Protein AF-A0A6B3I9C3-F1 (afdb_monomer_lite)

Structure (mmCIF, N/CA/C/O backbone):
data_AF-A0A6B3I9C3-F1
#
_entry.id   AF-A0A6B3I9C3-F1
#
loop_
_atom_site.group_PDB
_atom_site.id
_atom_site.type_symbol
_atom_site.label_atom_id
_atom_site.label_alt_id
_atom_site.label_comp_id
_atom_site.label_asym_id
_atom_site.label_entity_id
_atom_site.label_seq_id
_atom_site.pdbx_PDB_ins_code
_atom_site.Cartn_x
_atom_site.Cartn_y
_atom_site.Cartn_z
_atom_site.occupancy
_atom_site.B_iso_or_equiv
_atom_site.auth_seq_id
_atom_site.auth_comp_id
_atom_site.auth_asym_id
_atom_site.auth_atom_id
_atom_site.pdbx_PDB_model_num
ATOM 1 N N . ASN A 1 1 ? 8.049 5.794 12.970 1.00 85.12 1 ASN A N 1
ATOM 2 C CA . ASN A 1 1 ? 8.081 4.695 11.976 1.00 85.12 1 ASN A CA 1
ATOM 3 C C . ASN A 1 1 ? 6.652 4.462 11.452 1.00 85.12 1 ASN A C 1
ATOM 5 O O . ASN A 1 1 ? 5.712 4.834 12.143 1.00 85.12 1 ASN A O 1
ATOM 9 N N . THR A 1 2 ? 6.444 3.899 10.254 1.00 91.44 2 THR A N 1
ATOM 10 C CA . THR A 1 2 ? 5.104 3.587 9.699 1.00 91.44 2 THR A CA 1
ATOM 11 C C . THR A 1 2 ? 4.312 2.639 10.605 1.00 91.44 2 THR A C 1
ATOM 13 O O . THR A 1 2 ? 3.107 2.822 10.765 1.00 91.44 2 THR A O 1
ATOM 16 N N . ALA A 1 3 ? 4.985 1.676 11.244 1.00 93.31 3 ALA A N 1
ATOM 17 C CA . ALA A 1 3 ? 4.359 0.763 12.203 1.00 93.31 3 ALA A CA 1
ATOM 18 C C . ALA A 1 3 ? 3.728 1.509 13.395 1.00 93.31 3 ALA A C 1
ATOM 20 O O . ALA A 1 3 ? 2.576 1.246 13.736 1.00 93.31 3 ALA A O 1
ATOM 21 N N . ASP A 1 4 ? 4.430 2.499 13.957 1.00 95.75 4 ASP A N 1
ATOM 22 C CA . ASP A 1 4 ? 3.929 3.307 15.081 1.00 95.75 4 ASP A CA 1
ATOM 23 C C . ASP A 1 4 ? 2.661 4.077 14.694 1.00 95.75 4 ASP A C 1
ATOM 25 O O . ASP A 1 4 ? 1.705 4.149 15.463 1.00 95.75 4 ASP A O 1
ATOM 29 N N . LEU A 1 5 ? 2.626 4.624 13.473 1.00 95.62 5 LEU A N 1
ATOM 30 C CA . LEU A 1 5 ? 1.455 5.334 12.960 1.00 95.62 5 LEU A CA 1
ATOM 31 C C . LEU A 1 5 ? 0.278 4.379 12.732 1.00 95.62 5 LEU A C 1
ATOM 33 O O . LEU A 1 5 ? -0.851 4.717 13.073 1.00 95.62 5 LEU A O 1
ATOM 37 N N . ILE A 1 6 ? 0.517 3.171 12.214 1.00 95.69 6 ILE A N 1
ATOM 38 C CA . ILE A 1 6 ? -0.534 2.151 12.081 1.00 95.69 6 ILE A CA 1
ATOM 39 C C . ILE A 1 6 ? -1.109 1.786 13.455 1.00 95.69 6 ILE A C 1
ATOM 41 O O . ILE A 1 6 ? -2.331 1.772 13.617 1.00 95.69 6 ILE A O 1
ATOM 45 N N . ALA A 1 7 ? -0.247 1.547 14.447 1.00 95.94 7 ALA A N 1
ATOM 46 C CA . ALA A 1 7 ? -0.660 1.227 15.809 1.00 95.94 7 ALA A CA 1
ATOM 47 C C . ALA A 1 7 ? -1.438 2.380 16.466 1.00 95.94 7 ALA A C 1
ATOM 49 O O . ALA A 1 7 ? -2.468 2.149 17.098 1.00 95.94 7 ALA A O 1
ATOM 50 N N . ALA A 1 8 ? -1.008 3.628 16.268 1.00 96.88 8 ALA A N 1
ATOM 51 C CA . ALA A 1 8 ? -1.712 4.798 16.784 1.00 96.88 8 ALA A CA 1
ATOM 52 C C . ALA A 1 8 ? -3.112 4.946 16.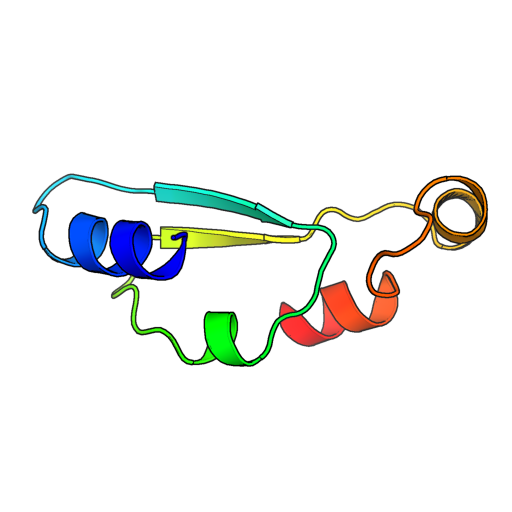160 1.00 96.88 8 ALA A C 1
ATOM 54 O O . ALA A 1 8 ? -4.103 5.087 16.876 1.00 96.88 8 ALA A O 1
ATOM 55 N N . PHE A 1 9 ? -3.226 4.858 14.830 1.00 97.38 9 PHE A N 1
ATOM 56 C CA . PHE A 1 9 ? -4.510 5.009 14.132 1.00 97.38 9 PHE A CA 1
ATOM 57 C C . PHE A 1 9 ? -5.489 3.864 14.412 1.00 97.38 9 PHE A C 1
ATOM 59 O O . PHE A 1 9 ? -6.700 4.075 14.335 1.00 97.38 9 PHE A O 1
ATOM 66 N N . ARG A 1 10 ? -4.995 2.677 14.789 1.00 96.12 10 ARG A N 1
ATOM 67 C CA . ARG A 1 10 ? -5.828 1.578 15.297 1.00 96.12 10 ARG A CA 1
ATOM 68 C C . ARG A 1 10 ? -6.629 1.991 16.540 1.00 96.12 10 ARG A C 1
ATOM 70 O O . ARG A 1 10 ? -7.799 1.634 16.643 1.00 96.12 10 ARG A O 1
ATOM 77 N N . GLY A 1 11 ? -6.015 2.736 17.463 1.00 96.31 11 GLY A N 1
ATOM 78 C CA . GLY A 1 11 ? -6.616 3.116 18.750 1.00 96.31 11 GLY A CA 1
ATOM 79 C C . GLY A 1 11 ? -7.502 4.366 18.719 1.00 96.31 11 GLY A C 1
ATOM 80 O O . GLY A 1 11 ? -8.211 4.636 19.686 1.00 96.31 11 GLY A O 1
ATOM 81 N N . LEU A 1 12 ? -7.485 5.136 17.629 1.00 96.50 12 LEU A N 1
ATOM 82 C CA . LEU A 1 12 ? -8.230 6.391 17.519 1.00 96.50 12 LEU A CA 1
ATOM 83 C C . LEU A 1 12 ? -9.629 6.144 16.906 1.00 96.50 12 LEU A C 1
ATOM 85 O O . LEU A 1 12 ? -9.720 5.766 15.733 1.00 96.50 12 LEU A O 1
ATOM 89 N N . PRO A 1 13 ? -10.738 6.386 17.643 1.00 91.81 13 PRO A N 1
ATOM 90 C CA . PRO A 1 13 ? -12.075 5.883 17.288 1.00 91.81 13 PRO A CA 1
ATOM 91 C C . PRO A 1 13 ? -12.588 6.282 15.899 1.00 91.81 13 PRO A C 1
ATOM 93 O O . PRO A 1 13 ? -13.311 5.522 15.249 1.00 91.81 13 PRO A O 1
ATOM 96 N N . THR A 1 14 ? -12.204 7.461 15.416 1.00 95.25 14 THR A N 1
ATOM 97 C CA . THR A 1 14 ? -12.661 8.031 14.139 1.00 95.25 14 THR A CA 1
ATOM 98 C C . THR A 1 14 ? -11.536 8.222 13.125 1.00 95.25 14 THR A C 1
ATOM 100 O O . THR A 1 14 ? -11.814 8.533 11.969 1.00 95.25 14 THR A O 1
ATOM 103 N N . ALA A 1 15 ? -10.276 7.996 13.508 1.00 97.31 15 ALA A N 1
ATOM 104 C CA . ALA A 1 15 ? -9.152 8.238 12.615 1.00 97.31 15 ALA A CA 1
ATOM 105 C C . ALA A 1 15 ? -9.043 7.150 11.538 1.00 97.31 15 ALA A C 1
ATOM 107 O O . ALA A 1 15 ? -9.392 5.980 11.752 1.00 97.31 15 ALA A O 1
ATOM 108 N N . LYS A 1 16 ? -8.535 7.560 10.373 1.00 97.69 16 LYS A N 1
ATOM 109 C CA . LYS A 1 16 ? -8.161 6.692 9.256 1.00 97.69 16 LYS A CA 1
ATOM 110 C C . LYS A 1 16 ? -6.848 7.180 8.660 1.00 97.69 16 LYS A C 1
ATOM 112 O O . LYS A 1 16 ? -6.665 8.380 8.478 1.00 97.69 16 LYS A O 1
ATOM 117 N N . ALA A 1 17 ? -5.962 6.249 8.337 1.00 96.69 17 ALA A N 1
ATOM 118 C CA . ALA A 1 17 ? -4.706 6.527 7.658 1.00 96.69 17 ALA A CA 1
ATOM 119 C C . ALA A 1 17 ? -4.691 5.891 6.269 1.00 96.69 17 ALA A C 1
ATOM 121 O O . ALA A 1 17 ? -5.341 4.877 6.001 1.00 96.69 17 ALA A O 1
ATOM 122 N N . SER A 1 18 ? -3.891 6.465 5.379 1.00 96.38 18 SER A N 1
ATOM 123 C CA . SER A 1 18 ? -3.484 5.782 4.159 1.00 96.38 18 SER A CA 1
ATOM 124 C C . SER A 1 18 ? -2.082 6.204 3.757 1.00 96.38 18 SER A C 1
ATOM 126 O O . SER A 1 18 ? -1.673 7.332 4.021 1.00 96.38 18 SER A O 1
ATOM 128 N N . PHE A 1 19 ? -1.362 5.310 3.090 1.00 95.25 19 PHE A N 1
ATOM 129 C CA . PHE A 1 19 ? -0.100 5.637 2.433 1.00 95.25 19 PHE A CA 1
ATOM 130 C C . PHE A 1 19 ? 0.030 4.861 1.123 1.00 95.25 19 PHE A C 1
ATOM 132 O O . PHE A 1 19 ? -0.808 4.016 0.801 1.00 95.25 19 PHE A O 1
ATOM 139 N N . ALA A 1 20 ? 1.043 5.205 0.333 1.00 96.06 20 ALA A N 1
ATOM 140 C CA . ALA A 1 20 ? 1.408 4.481 -0.875 1.00 96.06 20 ALA A CA 1
ATOM 141 C C . ALA A 1 20 ? 2.909 4.181 -0.862 1.00 96.06 20 ALA A C 1
ATOM 143 O O . ALA A 1 20 ? 3.691 4.996 -0.374 1.00 96.06 20 ALA A O 1
ATOM 144 N N . THR A 1 21 ? 3.307 3.025 -1.385 1.00 95.44 21 THR A N 1
ATOM 145 C CA . THR A 1 21 ? 4.711 2.604 -1.458 1.00 95.44 21 THR A CA 1
ATOM 146 C C . THR A 1 21 ? 5.035 1.958 -2.804 1.00 95.44 21 THR A C 1
ATOM 148 O O . THR A 1 21 ? 4.160 1.418 -3.482 1.00 95.44 21 THR A O 1
ATOM 151 N N . LYS A 1 22 ? 6.311 2.013 -3.192 1.00 96.88 22 LYS A N 1
ATOM 152 C CA . LYS A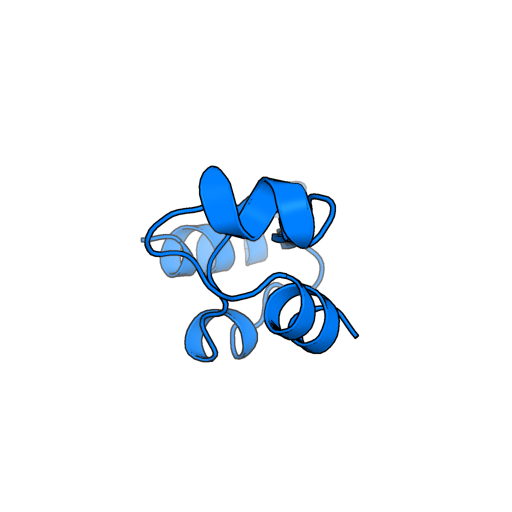 1 22 ? 6.879 1.239 -4.309 1.00 96.88 22 LYS A CA 1
ATOM 153 C C . LYS A 1 22 ? 7.646 -0.004 -3.830 1.00 96.88 22 LYS A C 1
ATOM 155 O O . LYS A 1 22 ? 8.190 -0.736 -4.648 1.00 96.88 22 LYS A O 1
ATOM 160 N N . PHE A 1 23 ? 7.702 -0.231 -2.519 1.00 95.31 23 PHE A N 1
ATOM 161 C CA . PHE A 1 23 ? 8.405 -1.345 -1.890 1.00 95.31 23 PHE A CA 1
ATOM 162 C C . PHE A 1 23 ? 7.428 -2.345 -1.290 1.00 95.31 23 PHE A C 1
ATOM 164 O O . PHE A 1 23 ? 6.525 -1.955 -0.547 1.00 95.31 23 PHE A O 1
ATOM 171 N N . VAL A 1 24 ? 7.666 -3.623 -1.564 1.00 94.88 24 VAL A N 1
ATOM 172 C CA . VAL A 1 24 ? 7.061 -4.740 -0.843 1.00 94.88 24 VAL A CA 1
ATOM 173 C C . VAL A 1 24 ? 7.882 -4.977 0.419 1.00 9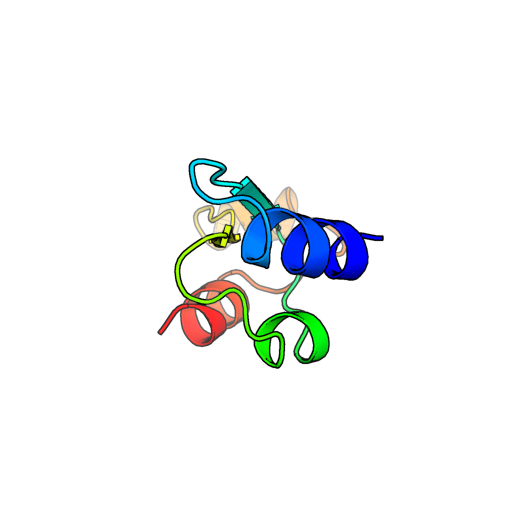4.88 24 VAL A C 1
ATOM 175 O O . VAL A 1 24 ? 9.076 -5.254 0.351 1.00 94.88 24 VAL A O 1
ATOM 178 N N . ASN A 1 25 ? 7.243 -4.828 1.576 1.00 91.06 25 ASN A N 1
ATOM 179 C CA . ASN A 1 25 ? 7.844 -5.100 2.876 1.00 91.06 25 ASN A CA 1
ATOM 180 C C . ASN A 1 25 ? 6.961 -6.121 3.614 1.00 91.06 25 ASN A C 1
ATOM 182 O O . ASN A 1 25 ? 5.884 -5.732 4.075 1.00 91.06 25 ASN A O 1
ATOM 186 N N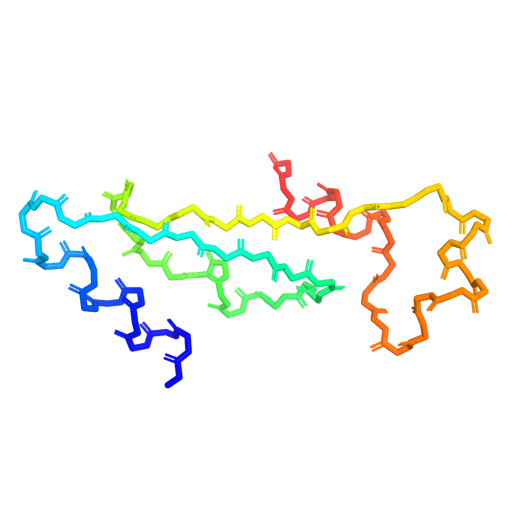 . PRO A 1 26 ? 7.390 -7.391 3.730 1.00 86.62 26 PRO A N 1
ATOM 187 C CA . PRO A 1 26 ? 6.636 -8.430 4.431 1.00 86.62 26 PRO A CA 1
ATOM 188 C C . PRO A 1 26 ? 6.272 -8.061 5.875 1.00 86.62 26 PRO A C 1
ATOM 190 O O . PRO A 1 26 ? 5.159 -8.345 6.308 1.00 86.62 26 PRO A O 1
ATOM 193 N N . ASP A 1 27 ? 7.143 -7.343 6.589 1.00 89.44 27 ASP A N 1
ATOM 194 C CA . ASP A 1 27 ? 6.888 -6.940 7.977 1.00 89.44 27 ASP A CA 1
ATOM 195 C C . ASP A 1 27 ? 5.722 -5.947 8.075 1.00 89.44 27 ASP A C 1
ATOM 197 O O . ASP A 1 27 ? 4.941 -5.994 9.024 1.00 89.44 27 ASP A O 1
ATOM 201 N N . LEU A 1 28 ? 5.552 -5.067 7.075 1.00 85.38 28 LEU A N 1
ATOM 202 C CA . LEU A 1 28 ? 4.388 -4.172 7.010 1.00 85.38 28 LEU A CA 1
ATOM 203 C C . LEU A 1 28 ? 3.085 -4.946 6.781 1.00 85.38 28 LEU A C 1
ATOM 205 O O . LEU A 1 28 ? 2.037 -4.493 7.240 1.00 85.38 28 LEU A O 1
ATOM 209 N N . LEU A 1 29 ? 3.140 -6.083 6.080 1.00 82.94 29 LEU A N 1
ATOM 210 C CA . LEU A 1 29 ? 1.971 -6.924 5.798 1.00 82.94 29 LEU A CA 1
ATOM 211 C C . LEU A 1 29 ? 1.532 -7.746 7.020 1.00 82.94 29 LEU A C 1
ATOM 213 O O . LEU A 1 29 ? 0.379 -8.159 7.085 1.00 82.94 29 LEU A O 1
ATOM 217 N N . ALA A 1 30 ? 2.417 -7.939 8.001 1.00 89.88 30 ALA A N 1
ATOM 218 C CA . ALA A 1 30 ? 2.114 -8.631 9.254 1.00 89.88 30 ALA A CA 1
ATOM 219 C C . ALA A 1 30 ? 1.441 -7.737 10.316 1.00 89.88 30 ALA A C 1
ATOM 221 O O . ALA A 1 30 ? 1.064 -8.217 11.387 1.00 89.88 30 ALA A O 1
ATOM 222 N N . LEU A 1 31 ? 1.301 -6.432 10.061 1.00 91.19 31 LEU A N 1
ATOM 223 C CA . LEU A 1 31 ? 0.669 -5.503 10.999 1.00 91.19 31 LEU A CA 1
ATOM 224 C C . LEU A 1 31 ? -0.860 -5.690 11.033 1.00 91.19 31 LEU A C 1
ATOM 226 O O . LEU A 1 31 ? -1.477 -5.976 10.012 1.00 91.19 31 LEU A O 1
ATOM 230 N N . ASP A 1 32 ? -1.482 -5.453 12.196 1.00 93.50 32 ASP A N 1
ATOM 231 C CA . ASP A 1 32 ? -2.945 -5.491 12.391 1.00 93.50 32 ASP A CA 1
ATOM 232 C C . ASP A 1 32 ? -3.545 -4.067 12.444 1.00 93.50 32 ASP A C 1
ATOM 234 O O . ASP A 1 32 ? -3.656 -3.476 13.525 1.00 93.50 32 ASP A O 1
ATOM 238 N N . PRO A 1 33 ? -3.927 -3.466 11.299 1.00 93.81 33 PRO A N 1
ATOM 239 C CA . PRO A 1 33 ? -4.504 -2.126 11.253 1.00 93.81 33 PRO A CA 1
ATOM 240 C C . PRO A 1 33 ? -5.991 -2.072 11.639 1.00 93.81 33 PRO A C 1
ATOM 242 O O . PRO A 1 33 ? -6.545 -0.975 11.658 1.00 93.81 33 PRO A O 1
ATOM 245 N N . GLN A 1 34 ? -6.677 -3.201 11.864 1.00 94.69 34 GLN A N 1
ATOM 246 C CA . GLN A 1 34 ? -8.122 -3.271 12.165 1.00 94.69 34 GLN A CA 1
ATOM 247 C C . GLN A 1 34 ? -9.015 -2.384 11.270 1.00 94.69 34 GLN A C 1
ATOM 249 O O . GLN A 1 34 ? -9.904 -1.664 11.732 1.00 94.69 34 GLN A O 1
ATOM 254 N N . GLY A 1 35 ? -8.739 -2.371 9.960 1.00 94.00 35 GLY A N 1
ATOM 255 C CA . GLY A 1 35 ? -9.480 -1.561 8.983 1.00 94.00 35 GLY A CA 1
ATOM 256 C C . GLY A 1 35 ? -9.297 -0.041 9.132 1.00 94.00 35 GLY A C 1
ATOM 257 O O . GLY A 1 35 ? -10.076 0.739 8.571 1.00 94.00 35 GLY A O 1
ATOM 258 N N . ARG A 1 36 ? -8.307 0.418 9.909 1.00 96.88 36 ARG A N 1
ATOM 259 C CA . ARG A 1 36 ? -8.018 1.843 10.154 1.00 96.88 36 ARG A CA 1
ATOM 260 C C . ARG A 1 36 ? -6.956 2.418 9.227 1.00 96.88 36 ARG A C 1
ATOM 262 O O . ARG A 1 36 ? -6.973 3.625 8.998 1.00 96.88 36 ARG A O 1
ATOM 269 N N . THR A 1 37 ? -6.117 1.576 8.631 1.00 96.62 37 THR A N 1
ATOM 270 C CA . THR A 1 37 ? -5.076 2.010 7.693 1.00 96.62 37 THR A CA 1
ATOM 271 C C . THR A 1 37 ? -5.212 1.304 6.354 1.00 96.62 37 THR A C 1
ATOM 273 O O . THR A 1 37 ? -5.259 0.080 6.297 1.00 96.62 37 THR A O 1
ATOM 276 N N . ARG A 1 38 ? -5.237 2.080 5.265 1.00 95.62 38 ARG A N 1
ATOM 277 C CA . ARG A 1 38 ? -5.194 1.571 3.891 1.00 95.62 38 ARG A CA 1
ATOM 278 C C . ARG A 1 38 ? -3.767 1.634 3.345 1.00 95.62 38 ARG A C 1
ATOM 280 O O . ARG A 1 38 ? -3.223 2.724 3.162 1.00 95.62 38 ARG A O 1
ATOM 287 N N . VAL A 1 39 ? -3.196 0.477 3.031 1.00 92.31 39 VAL A N 1
ATOM 288 C CA . VAL A 1 39 ? -1.917 0.362 2.317 1.00 92.31 39 VAL A CA 1
ATOM 289 C C . VAL A 1 39 ? -2.192 0.357 0.815 1.00 92.31 39 VAL A C 1
ATOM 291 O O . VAL A 1 39 ? -3.140 -0.279 0.357 1.00 92.31 39 VAL A O 1
ATOM 294 N N . ARG A 1 40 ? -1.406 1.105 0.039 1.00 95.38 40 ARG A N 1
ATOM 295 C CA . ARG A 1 40 ? -1.495 1.133 -1.426 1.00 95.38 40 ARG A CA 1
ATOM 296 C C . ARG A 1 40 ? -0.125 0.896 -2.034 1.00 95.38 40 ARG A C 1
ATOM 298 O O . ARG A 1 40 ? 0.883 1.341 -1.486 1.00 95.38 40 ARG A O 1
ATOM 305 N N . PHE A 1 41 ? -0.113 0.290 -3.211 1.00 96.31 41 PHE A N 1
ATOM 306 C CA . PHE A 1 41 ? 1.086 0.192 -4.024 1.00 96.31 41 PHE A CA 1
ATOM 307 C C . PHE A 1 41 ? 0.992 1.129 -5.220 1.00 96.31 41 PHE A C 1
ATOM 309 O O . PHE A 1 41 ? -0.034 1.193 -5.897 1.00 96.31 41 PHE A O 1
ATOM 316 N N . SER A 1 42 ? 2.066 1.872 -5.469 1.00 97.50 42 SER A N 1
ATOM 317 C CA . SER A 1 42 ? 2.198 2.661 -6.690 1.00 97.50 42 SER A CA 1
ATOM 318 C C . SER A 1 42 ? 2.544 1.727 -7.844 1.00 97.50 42 SER A C 1
ATOM 320 O O . SER A 1 42 ? 3.488 0.942 -7.733 1.00 97.50 42 SER A O 1
ATOM 322 N N . LEU A 1 43 ? 1.805 1.827 -8.947 1.00 97.06 43 LEU A N 1
ATOM 323 C CA . LEU A 1 43 ? 1.995 1.020 -10.152 1.00 97.06 43 LEU A CA 1
ATOM 324 C C . LEU A 1 43 ? 2.265 1.923 -11.359 1.00 97.06 43 LEU A C 1
ATOM 326 O O . LEU A 1 43 ? 1.924 3.105 -11.356 1.00 97.06 43 LEU A O 1
ATOM 330 N N . MET A 1 44 ? 2.878 1.337 -12.379 1.00 96.56 44 MET A N 1
ATOM 331 C CA . MET A 1 44 ? 3.200 1.941 -13.670 1.00 96.56 44 MET A CA 1
ATOM 332 C C . MET A 1 44 ? 3.332 0.794 -14.689 1.00 96.56 44 MET A C 1
ATOM 334 O O . MET A 1 44 ? 3.619 -0.331 -14.261 1.00 96.56 44 MET A O 1
ATOM 338 N N . PRO A 1 45 ? 3.116 1.015 -16.000 1.00 96.81 45 PRO A N 1
ATOM 339 C CA . PRO A 1 45 ? 3.412 -0.002 -17.003 1.00 96.81 45 PRO A CA 1
ATOM 340 C C . PRO A 1 45 ? 4.836 -0.568 -16.832 1.00 96.81 45 PRO A C 1
ATOM 342 O O . PRO A 1 45 ? 5.755 0.202 -16.538 1.00 96.81 45 PRO A O 1
ATOM 345 N N . PRO A 1 46 ? 5.046 -1.892 -16.982 1.00 92.38 46 PRO A N 1
ATOM 346 C CA . PRO A 1 46 ? 6.338 -2.523 -16.696 1.00 92.38 46 PRO A CA 1
ATOM 347 C C . PRO A 1 46 ? 7.527 -1.910 -17.446 1.00 92.38 46 PRO A C 1
ATOM 349 O O . PRO A 1 46 ? 8.603 -1.770 -16.863 1.00 92.38 46 PRO A O 1
ATOM 352 N N . ASP A 1 47 ? 7.331 -1.512 -18.705 1.00 94.75 47 ASP A N 1
ATOM 353 C CA . ASP A 1 47 ? 8.392 -0.932 -19.535 1.00 94.75 47 ASP A CA 1
ATOM 354 C C . ASP A 1 47 ? 8.847 0.440 -19.032 1.00 94.75 47 ASP A C 1
ATOM 356 O O . ASP A 1 47 ? 10.050 0.686 -18.920 1.00 94.75 47 ASP A O 1
ATOM 360 N N . ASP A 1 48 ? 7.899 1.294 -18.641 1.00 97.81 48 ASP A N 1
ATOM 361 C CA . ASP A 1 48 ? 8.188 2.600 -18.047 1.00 97.81 48 ASP A CA 1
ATOM 362 C C . ASP A 1 48 ? 8.839 2.430 -16.666 1.00 97.81 48 ASP A C 1
ATOM 364 O O . ASP A 1 48 ? 9.850 3.064 -16.355 1.00 97.81 48 ASP A O 1
ATOM 368 N N . ALA A 1 49 ? 8.311 1.517 -15.843 1.00 96.94 49 ALA A N 1
ATOM 369 C CA . ALA A 1 49 ? 8.826 1.252 -14.502 1.00 96.94 49 ALA A CA 1
ATOM 370 C C . ALA A 1 49 ? 10.277 0.744 -14.526 1.00 96.94 49 ALA A C 1
ATOM 372 O O . ALA A 1 49 ? 11.081 1.120 -13.673 1.00 96.94 49 ALA A O 1
ATOM 373 N N . ARG A 1 50 ? 10.649 -0.061 -15.528 1.00 92.25 50 ARG A N 1
ATOM 374 C CA . ARG A 1 50 ? 12.026 -0.543 -15.708 1.00 92.25 50 ARG A CA 1
ATOM 375 C C . ARG A 1 50 ? 13.033 0.600 -15.871 1.00 92.25 50 ARG A C 1
ATOM 377 O O . ARG A 1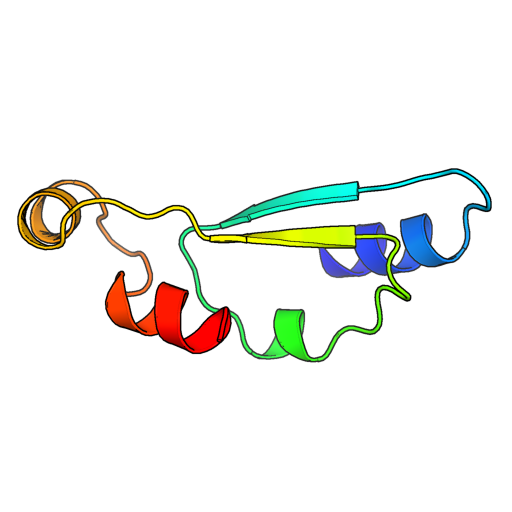 50 ? 14.188 0.441 -15.483 1.00 92.25 50 ARG A O 1
ATOM 384 N N . LEU A 1 51 ? 12.612 1.728 -16.445 1.00 96.38 51 LEU A N 1
ATOM 385 C CA . LEU A 1 51 ? 13.470 2.887 -16.697 1.00 96.38 51 LEU A CA 1
ATOM 386 C C . LEU A 1 51 ? 13.380 3.940 -15.584 1.00 96.38 51 LEU A C 1
ATOM 388 O O . LEU A 1 51 ? 14.389 4.557 -15.248 1.00 96.38 51 LEU A O 1
ATOM 392 N N . LEU A 1 52 ? 12.189 4.150 -15.015 1.00 97.19 52 LEU A N 1
ATOM 393 C CA . LEU A 1 52 ? 11.898 5.280 -14.124 1.00 97.19 52 LEU A CA 1
ATOM 394 C C . LEU A 1 52 ? 11.854 4.905 -12.632 1.00 97.19 52 LEU A C 1
ATOM 396 O O . LEU A 1 52 ? 12.136 5.743 -11.777 1.00 97.19 52 LEU A O 1
ATOM 400 N N . ASP A 1 53 ? 11.528 3.655 -12.296 1.00 96.62 53 ASP A N 1
ATOM 401 C CA . ASP A 1 53 ? 11.309 3.181 -10.921 1.00 96.62 53 ASP A CA 1
ATOM 402 C C . ASP A 1 53 ? 12.558 2.469 -10.354 1.00 96.62 53 ASP A C 1
ATOM 404 O O . ASP A 1 53 ? 12.531 1.323 -9.896 1.00 96.62 53 ASP A O 1
ATOM 408 N N . ILE A 1 54 ? 13.692 3.173 -10.361 1.00 95.06 54 ILE A N 1
ATOM 409 C CA . ILE A 1 54 ? 14.994 2.648 -9.923 1.00 95.06 54 ILE A CA 1
ATOM 410 C C . ILE A 1 54 ? 14.991 2.323 -8.418 1.00 95.06 54 ILE A C 1
ATOM 412 O O . ILE A 1 54 ? 14.526 3.118 -7.602 1.00 95.06 54 ILE A O 1
ATOM 416 N N . ARG A 1 55 ? 15.589 1.178 -8.041 1.00 96.06 55 ARG A N 1
ATOM 417 C CA . ARG A 1 55 ? 15.738 0.709 -6.644 1.00 96.06 55 ARG A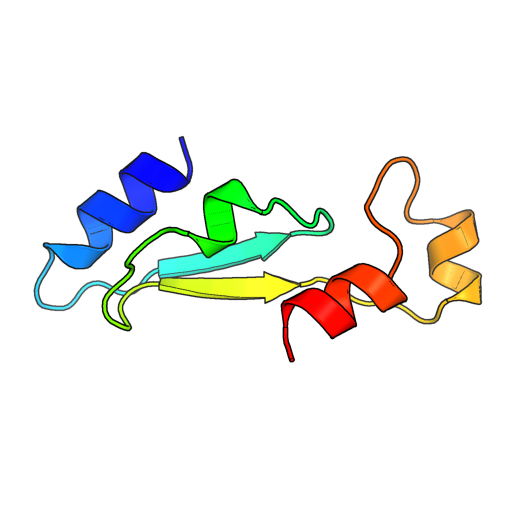 CA 1
ATOM 418 C C . ARG A 1 55 ? 14.403 0.587 -5.900 1.00 96.06 55 ARG A C 1
ATOM 420 O O . ARG A 1 55 ? 14.320 0.929 -4.728 1.00 96.06 55 ARG A O 1
ATOM 427 N N . THR A 1 56 ? 13.371 0.090 -6.571 1.00 96.81 56 THR A N 1
ATOM 428 C CA . THR A 1 56 ? 12.070 -0.231 -5.966 1.00 96.81 56 THR A CA 1
ATOM 429 C C . THR A 1 56 ? 11.708 -1.693 -6.219 1.00 96.81 56 THR A C 1
ATOM 431 O O . THR A 1 56 ? 12.363 -2.350 -7.028 1.00 96.81 56 THR A O 1
ATOM 434 N N . SER A 1 57 ? 10.686 -2.226 -5.542 1.00 96.06 57 SER A N 1
ATOM 435 C CA . SER A 1 57 ? 10.217 -3.586 -5.837 1.00 96.06 57 SER A CA 1
ATOM 436 C C . SER A 1 57 ? 9.609 -3.642 -7.246 1.00 96.06 57 SER A C 1
ATOM 438 O O . SER A 1 57 ? 8.956 -2.677 -7.652 1.00 96.06 57 SER A O 1
ATOM 440 N N . PRO A 1 58 ? 9.759 -4.737 -8.006 1.00 95.69 58 PRO A N 1
ATOM 441 C CA . PRO A 1 58 ? 9.091 -4.920 -9.294 1.00 95.69 58 PRO A CA 1
ATOM 442 C C . PRO A 1 58 ? 7.569 -4.722 -9.224 1.00 95.69 58 PRO A C 1
ATOM 444 O O . PRO A 1 58 ? 6.925 -5.079 -8.239 1.00 95.69 58 PRO A O 1
ATOM 447 N N . VAL A 1 59 ? 6.966 -4.188 -10.292 1.00 97.00 59 VAL A N 1
ATOM 448 C CA . VAL A 1 59 ? 5.507 -3.955 -10.369 1.00 97.00 59 VAL A CA 1
ATOM 449 C C . VAL A 1 59 ? 4.712 -5.247 -10.144 1.00 97.00 59 VAL A C 1
ATOM 451 O O . VAL A 1 59 ? 3.715 -5.226 -9.429 1.00 97.00 59 VAL A O 1
ATOM 454 N N . ALA A 1 60 ? 5.176 -6.376 -10.687 1.00 95.94 60 ALA A N 1
ATOM 455 C CA . ALA A 1 60 ? 4.529 -7.674 -10.494 1.00 95.94 60 ALA A CA 1
ATOM 456 C C . ALA A 1 60 ? 4.489 -8.097 -9.014 1.00 95.94 60 ALA A C 1
ATOM 458 O O . ALA A 1 60 ? 3.452 -8.553 -8.540 1.00 95.94 60 ALA A O 1
ATOM 459 N N . GLU A 1 61 ? 5.571 -7.878 -8.261 1.00 95.94 61 GLU A N 1
ATOM 460 C CA . GLU A 1 61 ? 5.608 -8.173 -6.822 1.00 95.94 61 GLU A CA 1
ATOM 461 C C . GLU A 1 61 ? 4.667 -7.263 -6.030 1.00 95.94 61 GLU A C 1
ATOM 463 O O . GLU A 1 61 ? 3.983 -7.718 -5.119 1.00 95.94 61 GLU A O 1
ATOM 468 N N . ARG A 1 62 ? 4.581 -5.979 -6.401 1.00 96.12 62 ARG A N 1
ATOM 469 C CA . ARG A 1 62 ? 3.637 -5.035 -5.784 1.00 96.12 62 ARG A CA 1
ATOM 470 C C . ARG A 1 62 ? 2.182 -5.463 -5.989 1.00 96.12 62 ARG A C 1
ATOM 472 O O . ARG A 1 62 ? 1.371 -5.294 -5.085 1.00 96.12 62 ARG A O 1
ATOM 479 N N . ILE A 1 63 ? 1.856 -5.997 -7.168 1.00 95.50 63 ILE A N 1
ATOM 480 C CA . ILE A 1 63 ? 0.525 -6.544 -7.466 1.00 95.50 63 ILE A CA 1
ATOM 481 C C . ILE A 1 63 ? 0.285 -7.812 -6.646 1.00 95.50 63 ILE A C 1
ATOM 483 O O . ILE A 1 63 ? -0.755 -7.918 -6.007 1.00 95.50 63 ILE A O 1
ATOM 487 N N . ALA A 1 64 ? 1.250 -8.735 -6.614 1.00 94.94 64 ALA A N 1
ATOM 488 C CA . ALA A 1 64 ? 1.143 -9.971 -5.843 1.00 94.94 64 ALA A CA 1
ATOM 489 C C . ALA A 1 64 ? 0.952 -9.709 -4.340 1.00 94.94 64 ALA A C 1
ATOM 491 O O . ALA A 1 64 ? 0.189 -10.409 -3.693 1.00 94.94 64 ALA A O 1
ATOM 492 N N . ALA A 1 65 ? 1.588 -8.670 -3.792 1.00 93.69 65 ALA A N 1
ATOM 493 C CA . ALA A 1 65 ? 1.421 -8.266 -2.396 1.00 93.69 65 ALA A CA 1
ATOM 494 C C . ALA A 1 65 ? 0.056 -7.620 -2.085 1.00 93.69 65 ALA A C 1
ATOM 496 O O . ALA A 1 65 ? -0.279 -7.437 -0.916 1.00 93.69 65 ALA A O 1
ATOM 497 N N . ALA A 1 66 ? -0.696 -7.206 -3.108 1.00 88.75 66 ALA A N 1
ATOM 498 C CA . ALA A 1 66 ? -2.018 -6.599 -2.971 1.00 88.75 66 ALA A CA 1
ATOM 499 C C . ALA A 1 66 ? -3.171 -7.577 -3.259 1.00 88.75 66 ALA A C 1
ATOM 501 O O . ALA A 1 66 ? -4.329 -7.183 -3.093 1.00 88.75 66 ALA A O 1
ATOM 502 N N . ALA A 1 67 ? -2.852 -8.782 -3.740 1.00 81.88 67 ALA A N 1
ATOM 503 C CA . ALA A 1 67 ? -3.794 -9.855 -4.045 1.00 81.88 67 ALA A CA 1
ATOM 504 C C . ALA A 1 67 ? -4.076 -10.700 -2.797 1.00 81.88 67 ALA A C 1
ATOM 506 O O . ALA A 1 67 ? -5.257 -11.071 -2.621 1.00 81.88 67 ALA A O 1
#

Sequence (67 aa):
NTADLIAAFRGLPTAKASFATKFVNPDLLALDPQGRTRVRFSLMPPDDARLLDIRTSPVAERIAAAA

Foldseek 3Di:
DVLVVLVVQLPDPPAAEEDEFQADDVVVVPHDSVRRYHYHYDADPQVVCVPPVPPGDHRVVRVVSVD

pLDDT: mean 94.36, std 3.52, range [81.88, 97.81]

Secondary structure (DSSP, 8-state):
-HHHHHHHHHHSTT--EEEEESS--HHHHT---TTSEEEEE----HHHHHHH-TTS--HHHHHHTT-

Radius of gyration: 13.6 Å; chains: 1; bounding box: 28×18×38 Å